Protein AF-A0AAD7Y592-F1 (afdb_monomer_lite)

Secondary structure (DSSP, 8-state):
-HHHHHIIIIIHHHHHHHHHHHHHHHHSPPPP--TTTS-TT---HHHHHHHHHHTTT--HHHHHHTT---

Sequence (70 aa):
MIASRTASFLVVPVTTAAGYATYVRTTAQPTPAYSHIMTQQGTDSQGRKEWHKVNNGIGLVDVGRSGGGL

Foldseek 3Di:
DVVVVCCVVPVVVVVVVVVVVVVCVVPDDDDPPPDVLDDPVHGDPVSQVVCCVVVVRDGPVNCVVVVVND

Radius of gyration: 19.63 Å; chains: 1; bounding box: 48×19×47 Å

Structure (mmCIF, N/CA/C/O backbone):
data_AF-A0AAD7Y592-F1
#
_entry.id   AF-A0AAD7Y592-F1
#
loop_
_atom_site.group_PDB
_atom_site.id
_atom_site.type_symbol
_atom_site.label_atom_id
_atom_site.label_alt_id
_atom_site.label_comp_id
_atom_site.label_asym_id
_atom_site.label_entity_id
_atom_site.label_seq_id
_atom_site.pdbx_PDB_ins_code
_atom_site.Cartn_x
_atom_site.Cartn_y
_atom_site.Cartn_z
_atom_site.occupancy
_atom_site.B_iso_or_equiv
_atom_site.auth_seq_id
_atom_site.auth_comp_id
_atom_site.auth_asym_id
_atom_site.auth_atom_id
_atom_site.pdbx_PDB_model_num
ATOM 1 N N . MET A 1 1 ? 27.584 -2.371 -32.212 1.00 52.75 1 MET A N 1
ATOM 2 C CA . MET A 1 1 ? 28.143 -1.797 -30.961 1.00 52.75 1 MET A CA 1
ATOM 3 C C . MET A 1 1 ? 27.315 -0.663 -30.330 1.00 52.75 1 MET A C 1
ATOM 5 O O . MET A 1 1 ? 27.531 -0.384 -29.159 1.00 52.75 1 MET A O 1
ATOM 9 N N . ILE A 1 2 ? 26.362 -0.025 -31.028 1.00 57.84 2 ILE A N 1
ATOM 10 C CA . ILE A 1 2 ? 25.546 1.078 -30.466 1.00 57.84 2 ILE A CA 1
ATOM 11 C C . ILE A 1 2 ? 24.497 0.571 -29.455 1.00 57.84 2 ILE A C 1
ATOM 13 O O . ILE A 1 2 ? 24.364 1.142 -28.378 1.00 57.84 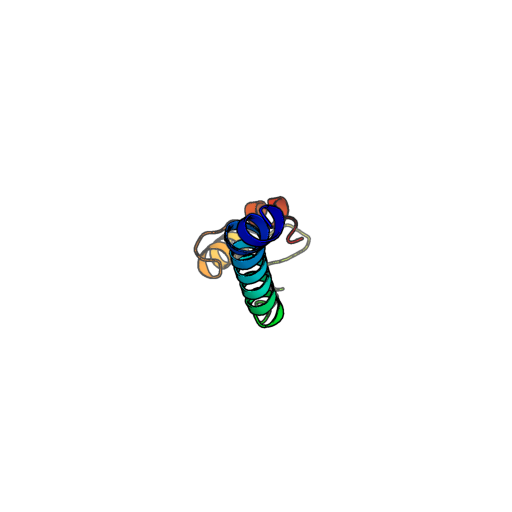2 ILE A O 1
ATOM 17 N N . ALA A 1 3 ? 23.840 -0.561 -29.741 1.00 59.50 3 ALA A N 1
ATOM 18 C CA . ALA A 1 3 ? 22.817 -1.153 -28.869 1.00 59.50 3 ALA A CA 1
ATOM 19 C C . ALA A 1 3 ? 23.314 -1.466 -27.442 1.00 59.50 3 ALA A C 1
ATOM 21 O O . ALA A 1 3 ? 22.576 -1.292 -26.476 1.00 59.50 3 ALA A O 1
ATOM 22 N N . SER A 1 4 ? 24.585 -1.861 -27.299 1.00 61.84 4 SER A N 1
ATOM 23 C CA . SER A 1 4 ? 25.179 -2.179 -25.994 1.00 61.84 4 SER A CA 1
ATOM 24 C C . SER A 1 4 ? 25.315 -0.943 -25.102 1.00 61.84 4 SER A C 1
ATOM 26 O O . SER A 1 4 ? 25.138 -1.041 -23.895 1.00 61.84 4 SER A O 1
ATOM 28 N N . ARG A 1 5 ? 25.581 0.233 -25.68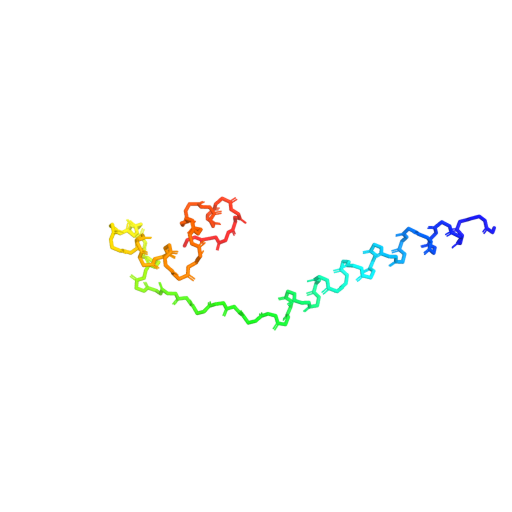9 1.00 61.25 5 ARG A N 1
ATOM 29 C CA . ARG A 1 5 ? 25.692 1.491 -24.937 1.00 61.25 5 ARG A CA 1
ATOM 30 C C . ARG A 1 5 ? 24.321 1.958 -24.455 1.00 61.25 5 ARG A C 1
ATOM 32 O O . ARG A 1 5 ? 24.177 2.30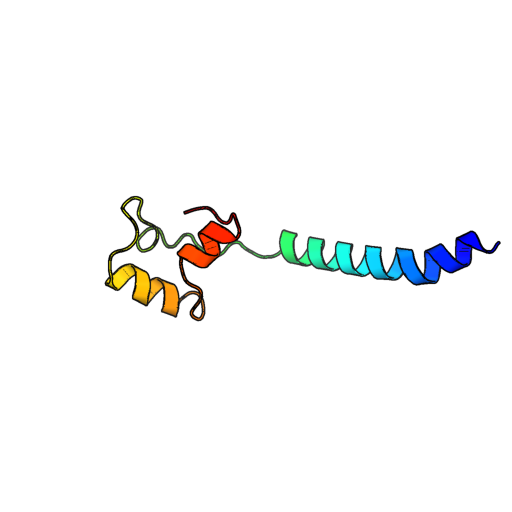8 -23.291 1.00 61.25 5 ARG A O 1
ATOM 39 N N . THR A 1 6 ? 23.302 1.894 -25.311 1.00 62.97 6 THR A N 1
ATOM 40 C CA . THR A 1 6 ? 21.923 2.257 -24.946 1.00 62.97 6 THR A CA 1
ATOM 41 C C . THR A 1 6 ? 21.369 1.358 -23.837 1.00 62.97 6 THR A C 1
ATOM 43 O O . THR A 1 6 ? 20.736 1.852 -22.905 1.00 62.97 6 THR A O 1
ATOM 46 N N . ALA A 1 7 ? 21.668 0.056 -23.879 1.00 62.53 7 ALA A N 1
ATOM 47 C CA . ALA A 1 7 ? 21.326 -0.867 -22.800 1.00 62.53 7 ALA A CA 1
ATOM 48 C C . ALA A 1 7 ? 21.997 -0.474 -21.468 1.00 62.53 7 ALA A C 1
ATOM 50 O O . ALA A 1 7 ? 21.335 -0.435 -20.433 1.00 62.53 7 ALA A O 1
ATOM 51 N N . SER A 1 8 ? 23.280 -0.103 -21.486 1.00 68.31 8 SER A N 1
ATOM 52 C CA . SER A 1 8 ? 23.997 0.316 -20.275 1.00 68.31 8 SER A CA 1
ATOM 53 C C . SER A 1 8 ? 23.504 1.644 -19.690 1.00 68.31 8 SER A C 1
ATOM 55 O O . SER A 1 8 ? 23.442 1.772 -18.472 1.00 68.31 8 SER A O 1
ATOM 57 N N . PHE A 1 9 ? 23.134 2.623 -20.523 1.00 74.62 9 PHE A N 1
ATOM 58 C CA . PHE A 1 9 ? 22.712 3.945 -20.037 1.00 74.62 9 PHE A CA 1
ATOM 59 C C . PHE A 1 9 ? 21.238 4.030 -19.633 1.00 74.62 9 PHE A C 1
ATOM 61 O O . PHE A 1 9 ? 20.891 4.900 -18.842 1.00 74.62 9 PHE A O 1
ATOM 68 N N . LEU A 1 10 ? 20.372 3.155 -20.155 1.00 75.06 10 LEU A N 1
ATOM 69 C CA . LEU A 1 10 ? 18.928 3.221 -19.895 1.00 75.06 10 LEU A CA 1
ATOM 70 C C . LEU A 1 10 ? 18.399 1.972 -19.195 1.00 75.06 10 LEU A C 1
ATOM 72 O O . LEU A 1 10 ? 17.727 2.078 -18.173 1.00 75.06 10 LEU A O 1
ATOM 76 N N . VAL A 1 11 ? 18.716 0.782 -19.706 1.00 80.81 11 VAL A N 1
ATOM 77 C CA . VAL A 1 11 ? 18.133 -0.463 -19.183 1.00 80.81 11 VAL A CA 1
ATOM 78 C C . VAL A 1 11 ? 18.693 -0.779 -17.802 1.00 80.81 11 VAL A C 1
ATOM 80 O O . VAL A 1 11 ? 17.925 -1.097 -16.899 1.00 80.81 11 VAL A O 1
ATOM 83 N N . VAL A 1 12 ? 20.003 -0.637 -17.597 1.00 84.56 12 VAL A N 1
ATOM 84 C CA . VAL A 1 12 ? 20.637 -0.917 -16.298 1.00 84.56 12 VAL A CA 1
ATOM 85 C C . VAL A 1 12 ? 20.086 -0.033 -15.169 1.00 84.56 12 VAL A C 1
ATOM 87 O O . VAL A 1 12 ? 19.616 -0.596 -14.185 1.00 84.56 12 VAL A O 1
ATOM 90 N N . PRO A 1 13 ? 20.059 1.313 -15.254 1.00 84.06 13 PRO A N 1
ATOM 91 C CA . PRO A 1 13 ? 19.530 2.117 -14.151 1.00 84.06 13 PRO A CA 1
ATOM 92 C C . PRO A 1 13 ? 18.037 1.870 -13.901 1.00 84.06 13 PRO A C 1
ATOM 94 O O . PRO A 1 13 ? 17.623 1.799 -12.745 1.00 84.06 13 PRO A O 1
ATOM 97 N N . VAL A 1 14 ? 17.235 1.670 -14.954 1.00 88.38 14 VAL A N 1
ATOM 98 C CA . VAL A 1 14 ? 15.798 1.383 -14.811 1.00 88.38 14 VAL A CA 1
ATOM 99 C C . VAL A 1 14 ? 15.568 0.030 -14.138 1.00 88.38 14 VAL A C 1
ATOM 101 O O . VAL A 1 14 ? 14.786 -0.061 -13.193 1.00 88.38 14 VAL A O 1
ATOM 104 N N . THR A 1 15 ? 16.263 -1.017 -14.583 1.00 88.50 15 THR A N 1
ATOM 105 C CA . THR A 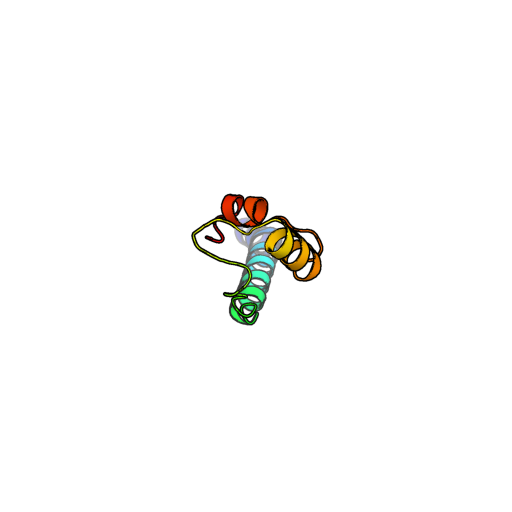1 15 ? 16.126 -2.363 -14.003 1.00 88.50 15 THR A CA 1
ATOM 106 C C . THR A 1 15 ? 16.651 -2.421 -12.573 1.00 88.50 15 THR A C 1
ATOM 108 O O . THR A 1 15 ? 16.002 -3.027 -11.725 1.00 88.50 15 THR A O 1
ATOM 111 N N . THR A 1 16 ? 17.747 -1.723 -12.264 1.00 90.81 16 THR A N 1
ATOM 112 C CA . THR A 1 16 ? 18.258 -1.599 -10.892 1.00 90.81 16 THR A CA 1
ATOM 113 C C . THR A 1 16 ? 17.261 -0.879 -9.985 1.00 90.81 16 THR A C 1
ATOM 115 O O . THR A 1 16 ? 16.968 -1.371 -8.897 1.00 90.81 16 THR A O 1
ATOM 118 N N . ALA A 1 17 ? 16.687 0.248 -10.423 1.00 91.25 17 ALA A N 1
ATOM 119 C CA . ALA A 1 17 ? 15.699 0.984 -9.633 1.00 91.25 17 ALA A CA 1
ATOM 120 C C . ALA A 1 17 ? 14.422 0.160 -9.397 1.00 91.25 17 ALA A C 1
ATOM 122 O O . ALA A 1 17 ? 13.935 0.077 -8.269 1.00 91.25 17 ALA A O 1
ATOM 123 N N . ALA A 1 18 ? 13.909 -0.499 -10.440 1.00 91.69 18 ALA A N 1
ATOM 124 C CA . ALA A 1 18 ? 12.742 -1.370 -10.336 1.00 91.69 18 ALA A CA 1
ATOM 125 C C . ALA A 1 18 ? 13.011 -2.592 -9.441 1.00 91.69 18 ALA A C 1
ATOM 127 O O . ALA A 1 18 ? 12.170 -2.956 -8.615 1.00 91.69 18 ALA A O 1
ATOM 128 N N . GLY A 1 19 ? 14.194 -3.200 -9.564 1.00 93.56 19 GLY A N 1
ATOM 129 C CA . GLY A 1 19 ? 14.629 -4.319 -8.733 1.00 93.56 19 GLY A CA 1
ATOM 130 C C . GLY A 1 19 ? 14.741 -3.928 -7.262 1.00 93.56 19 GLY A C 1
ATOM 131 O O . GLY A 1 19 ? 14.200 -4.621 -6.404 1.00 93.56 19 GLY A O 1
ATOM 132 N N . TYR A 1 20 ? 15.348 -2.777 -6.969 1.00 92.12 20 TYR A N 1
ATOM 133 C CA . TYR A 1 20 ? 15.438 -2.251 -5.607 1.00 92.12 20 TYR A CA 1
ATOM 134 C C . TYR A 1 20 ? 14.055 -1.956 -5.012 1.00 92.12 20 TYR A C 1
ATOM 136 O O . TYR A 1 20 ? 13.754 -2.392 -3.903 1.00 92.12 20 TYR A O 1
ATOM 144 N N . ALA A 1 21 ? 13.178 -1.283 -5.762 1.00 89.44 21 ALA A N 1
ATOM 145 C CA . ALA A 1 21 ? 11.812 -1.014 -5.317 1.00 89.44 21 ALA A CA 1
ATOM 146 C C . ALA A 1 21 ? 11.029 -2.309 -5.041 1.00 89.44 21 ALA A C 1
ATOM 148 O O . ALA A 1 21 ? 10.284 -2.392 -4.064 1.00 89.44 21 ALA A O 1
ATOM 149 N N . THR A 1 22 ? 11.225 -3.334 -5.875 1.00 89.88 22 THR A N 1
ATOM 150 C CA . THR A 1 22 ? 10.624 -4.658 -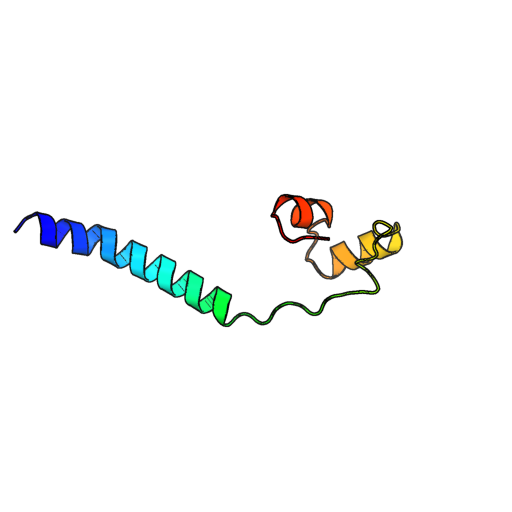5.678 1.00 89.88 22 THR A CA 1
ATOM 151 C C . THR A 1 22 ? 11.166 -5.313 -4.414 1.00 89.88 22 THR A C 1
ATOM 153 O O . THR A 1 22 ? 10.378 -5.744 -3.581 1.00 89.88 22 THR A O 1
ATOM 156 N N . TYR A 1 23 ? 12.486 -5.311 -4.215 1.00 91.25 23 TYR A N 1
ATOM 157 C CA . TYR A 1 23 ? 13.121 -5.863 -3.019 1.00 91.25 23 TYR A CA 1
ATOM 158 C C . TYR A 1 23 ? 12.593 -5.215 -1.730 1.00 91.25 23 TYR A C 1
ATOM 160 O O . TYR A 1 23 ? 12.174 -5.916 -0.804 1.00 91.25 23 TYR A O 1
ATOM 168 N N . VAL A 1 24 ? 12.531 -3.880 -1.690 1.00 88.50 24 VAL A N 1
ATOM 169 C CA . VAL A 1 24 ? 11.979 -3.136 -0.548 1.00 88.50 24 VAL A CA 1
ATOM 170 C C . VAL A 1 24 ? 10.526 -3.535 -0.292 1.00 88.50 24 VAL A C 1
ATOM 172 O O . VAL A 1 24 ? 10.170 -3.830 0.843 1.00 88.50 24 VAL A O 1
ATOM 175 N N . ARG A 1 25 ? 9.687 -3.626 -1.333 1.00 83.94 25 ARG A N 1
ATOM 176 C CA . ARG A 1 25 ? 8.291 -4.075 -1.180 1.00 83.94 25 ARG A CA 1
ATOM 177 C C . ARG A 1 25 ? 8.182 -5.512 -0.674 1.00 83.94 25 ARG A C 1
ATOM 179 O O . ARG A 1 25 ? 7.323 -5.780 0.152 1.00 83.94 25 ARG A O 1
ATOM 186 N N . THR A 1 26 ? 9.036 -6.422 -1.144 1.00 82.62 26 THR A N 1
ATOM 187 C CA . THR A 1 26 ? 9.005 -7.837 -0.727 1.00 82.62 26 THR A CA 1
ATOM 188 C C . THR A 1 26 ? 9.484 -8.061 0.704 1.00 82.62 26 THR A C 1
ATOM 190 O O . THR A 1 26 ? 9.128 -9.063 1.313 1.00 82.62 26 THR A O 1
ATOM 193 N N . THR A 1 27 ? 10.296 -7.146 1.237 1.00 85.06 27 THR A N 1
ATOM 194 C CA . THR A 1 27 ? 10.857 -7.233 2.595 1.00 85.06 27 THR A CA 1
ATOM 195 C C . THR A 1 27 ? 10.136 -6.336 3.601 1.00 85.06 27 THR A C 1
ATOM 197 O O . THR A 1 27 ? 10.335 -6.481 4.807 1.00 85.06 27 THR A O 1
ATOM 200 N N . ALA A 1 28 ? 9.268 -5.438 3.130 1.00 80.19 28 ALA A N 1
ATOM 201 C CA . ALA A 1 28 ? 8.390 -4.653 3.980 1.00 80.19 28 ALA A CA 1
ATOM 202 C C . ALA A 1 28 ? 7.378 -5.570 4.679 1.00 80.19 28 ALA A C 1
ATOM 204 O O . ALA A 1 28 ? 6.634 -6.310 4.035 1.00 80.19 28 ALA A O 1
ATOM 205 N N . GLN A 1 29 ? 7.335 -5.507 6.010 1.00 77.69 29 GLN A N 1
ATOM 206 C CA . GLN A 1 29 ? 6.301 -6.201 6.768 1.00 77.69 29 GLN A CA 1
ATOM 207 C C . GLN A 1 29 ? 4.952 -5.511 6.529 1.00 77.69 29 GLN A C 1
ATOM 209 O O . GLN A 1 29 ? 4.881 -4.282 6.631 1.00 77.69 29 GLN A O 1
ATOM 214 N N . PRO A 1 30 ? 3.883 -6.267 6.223 1.00 69.25 30 PRO A N 1
ATOM 215 C CA . PRO A 1 30 ? 2.553 -5.688 6.138 1.00 69.25 30 PRO A CA 1
ATOM 216 C C . PRO A 1 30 ? 2.169 -5.096 7.496 1.00 69.25 30 PRO A C 1
ATOM 218 O O . PRO A 1 30 ? 2.423 -5.692 8.546 1.00 69.25 30 PRO A O 1
ATOM 221 N N . THR A 1 31 ? 1.556 -3.913 7.479 1.00 68.31 31 THR A N 1
ATOM 222 C CA . THR A 1 31 ? 1.005 -3.307 8.692 1.00 68.31 31 THR A CA 1
ATOM 223 C C . THR A 1 31 ? -0.042 -4.250 9.292 1.00 68.31 31 THR A C 1
ATOM 225 O O . THR A 1 31 ? -0.830 -4.829 8.538 1.00 68.31 31 THR A O 1
ATOM 228 N N . PRO A 1 32 ? -0.077 -4.421 10.627 1.00 69.31 32 PRO A N 1
ATOM 229 C CA . PRO A 1 32 ? -1.112 -5.211 11.276 1.00 69.31 32 PRO A CA 1
ATOM 230 C C . PRO A 1 32 ? -2.500 -4.752 10.831 1.00 69.31 32 PRO A C 1
ATOM 232 O O . PRO A 1 32 ? -2.793 -3.556 10.830 1.00 69.31 32 PRO A O 1
ATOM 235 N N . ALA A 1 33 ? -3.359 -5.703 10.462 1.00 67.69 33 ALA A N 1
ATOM 236 C CA . ALA A 1 33 ? -4.742 -5.394 10.141 1.00 67.69 33 ALA A CA 1
ATOM 237 C C . ALA A 1 33 ? -5.430 -4.857 11.404 1.00 67.69 33 ALA A C 1
ATOM 239 O O . ALA A 1 33 ? -5.647 -5.593 12.370 1.00 67.69 33 ALA A O 1
ATOM 240 N N . TYR A 1 34 ? -5.767 -3.567 11.410 1.00 72.62 34 TYR A N 1
ATOM 241 C CA . TYR A 1 34 ? -6.538 -2.947 12.483 1.00 72.62 34 TYR A CA 1
ATOM 242 C C . TYR A 1 34 ? -8.006 -3.362 12.351 1.00 72.62 34 TYR A C 1
ATOM 244 O O . TYR A 1 34 ? -8.847 -2.563 11.959 1.00 72.62 34 TYR A O 1
ATOM 252 N N . SER A 1 35 ? -8.321 -4.622 12.653 1.00 70.12 35 SER A N 1
ATOM 253 C CA . SER A 1 35 ? -9.654 -5.219 12.466 1.00 70.12 35 SER A CA 1
ATOM 254 C C . SER A 1 35 ? -10.775 -4.511 13.236 1.00 70.12 35 SER A C 1
ATOM 256 O O . SER A 1 35 ? -11.919 -4.522 12.796 1.00 70.12 35 SER A O 1
ATOM 258 N N . HIS A 1 36 ? -10.457 -3.848 14.354 1.00 70.31 36 HIS A N 1
ATOM 259 C CA . HIS A 1 36 ? -11.404 -3.000 15.091 1.00 70.31 36 HIS A CA 1
ATOM 260 C C . HIS A 1 36 ? -11.716 -1.678 14.373 1.00 70.31 36 HIS A C 1
ATOM 262 O O . HIS A 1 36 ? -12.755 -1.076 14.621 1.00 70.31 36 HIS A O 1
ATOM 268 N N . ILE A 1 37 ? -10.827 -1.240 13.479 1.00 70.88 37 ILE A N 1
ATOM 269 C CA . ILE A 1 37 ? -11.000 -0.060 12.635 1.00 70.88 37 ILE A CA 1
ATOM 270 C C . ILE A 1 37 ? -11.621 -0.495 11.302 1.00 70.88 37 ILE A C 1
ATOM 272 O O . ILE A 1 37 ? -12.647 0.026 10.898 1.00 70.88 37 ILE A O 1
ATOM 276 N N . MET A 1 38 ? -11.070 -1.494 10.617 1.00 66.19 38 MET A N 1
ATOM 277 C CA . MET A 1 38 ? -11.544 -1.953 9.306 1.00 66.19 38 MET A CA 1
ATOM 278 C C . MET A 1 38 ? -12.723 -2.931 9.447 1.00 66.19 38 MET A C 1
ATOM 280 O O . MET A 1 38 ? -12.559 -4.145 9.360 1.00 66.19 38 MET A O 1
ATOM 284 N N . THR A 1 39 ? -13.923 -2.402 9.700 1.00 65.06 39 THR A N 1
ATOM 285 C CA . THR A 1 39 ? -15.166 -3.188 9.791 1.00 65.06 39 THR A CA 1
ATOM 286 C C . THR A 1 39 ? -15.984 -3.127 8.494 1.00 65.06 39 THR A C 1
ATOM 288 O O . THR A 1 39 ? -16.025 -2.098 7.815 1.00 65.06 39 THR A O 1
ATOM 291 N N . GLN A 1 40 ? -16.695 -4.219 8.167 1.00 56.31 40 GLN A N 1
ATOM 292 C CA . GLN A 1 40 ? -17.530 -4.352 6.954 1.00 56.31 40 GLN A CA 1
ATOM 293 C C . GLN A 1 40 ? -18.613 -3.270 6.805 1.00 56.31 40 GLN A C 1
ATOM 295 O O . GLN A 1 40 ? -19.075 -3.009 5.699 1.00 56.31 40 GLN A O 1
ATOM 300 N N . GLN A 1 41 ? -19.029 -2.638 7.903 1.00 56.97 41 GLN A N 1
ATOM 301 C CA . GLN A 1 41 ? -20.060 -1.596 7.901 1.00 56.97 41 GLN A CA 1
ATOM 302 C C . GLN A 1 41 ? -19.507 -0.197 7.596 1.00 56.97 41 GLN A C 1
ATOM 304 O O . GLN A 1 41 ? -20.265 0.767 7.590 1.00 56.97 41 GLN A O 1
ATOM 309 N N . GLY A 1 42 ? -18.211 -0.090 7.282 1.00 57.41 42 GLY A N 1
ATOM 310 C CA . GLY A 1 42 ? -17.570 1.168 6.936 1.00 57.41 42 GLY A CA 1
ATOM 311 C C . GLY A 1 42 ? -17.468 2.064 8.160 1.00 57.41 42 GLY A C 1
ATOM 312 O O . GLY A 1 42 ? -18.360 2.871 8.397 1.00 57.41 42 GLY A O 1
ATOM 313 N N . THR A 1 43 ? -16.372 1.893 8.911 1.00 65.56 43 THR A N 1
ATOM 314 C CA . THR A 1 43 ? -15.894 2.755 10.015 1.00 65.56 43 THR A CA 1
ATOM 315 C C . THR A 1 43 ? -16.829 3.895 10.401 1.00 65.56 43 THR A C 1
ATOM 317 O O . THR A 1 43 ? -16.993 4.887 9.673 1.00 65.56 43 THR A O 1
ATOM 320 N N . ASP A 1 44 ? -17.383 3.795 11.602 1.00 75.06 44 ASP A N 1
ATOM 321 C CA . ASP A 1 44 ? -18.008 4.928 12.262 1.00 75.06 44 ASP A CA 1
ATOM 322 C C . ASP A 1 44 ? -17.038 6.129 12.382 1.00 75.06 44 ASP A C 1
ATOM 324 O O . ASP A 1 44 ? -15.856 6.095 12.011 1.00 75.06 44 ASP A O 1
ATOM 328 N N . SER A 1 45 ? -17.551 7.253 12.877 1.00 77.81 45 SER A N 1
ATOM 329 C CA . SER A 1 45 ? -16.768 8.487 12.992 1.00 77.81 45 SER A CA 1
ATOM 330 C C . SER A 1 45 ? -15.537 8.347 13.899 1.00 77.81 45 SER A C 1
ATOM 332 O O . SER A 1 45 ? -14.588 9.120 13.741 1.00 77.81 45 SER A O 1
ATOM 334 N N . GLN A 1 46 ? -15.523 7.375 14.814 1.00 79.06 46 GLN A N 1
ATOM 335 C CA . GLN A 1 46 ? -14.398 7.101 15.699 1.00 79.06 46 GLN A CA 1
ATOM 336 C C . GLN A 1 46 ? -13.332 6.266 14.983 1.00 79.06 46 GLN A C 1
ATOM 338 O O . GLN A 1 46 ? -12.174 6.682 14.944 1.00 79.06 46 GLN A O 1
ATOM 343 N N . GLY A 1 47 ? -13.727 5.194 14.296 1.00 79.25 47 GLY A N 1
ATOM 344 C CA . GLY A 1 47 ? -12.843 4.386 13.461 1.00 79.25 47 GLY A CA 1
ATOM 345 C C . GLY A 1 47 ? -12.167 5.205 12.358 1.00 79.25 47 GLY A C 1
ATOM 346 O O . GLY A 1 47 ? -10.974 5.048 12.118 1.00 79.25 47 GLY A O 1
ATOM 347 N N . ARG A 1 48 ? -12.859 6.177 11.743 1.00 79.06 48 ARG A N 1
ATOM 348 C CA . ARG A 1 48 ? -12.222 7.090 10.765 1.00 79.06 48 ARG A CA 1
ATOM 349 C C . ARG A 1 48 ? -11.150 7.980 11.390 1.00 79.06 48 ARG A C 1
ATOM 351 O O . ARG A 1 48 ? -10.120 8.220 10.763 1.00 79.06 48 ARG A O 1
ATOM 358 N N . LYS A 1 49 ? -11.374 8.483 12.607 1.00 81.19 49 LYS A N 1
ATOM 359 C CA . LYS A 1 49 ? -10.388 9.313 13.321 1.00 81.19 49 LYS A CA 1
ATOM 360 C C . LYS A 1 49 ? -9.169 8.493 13.729 1.00 81.19 49 LYS A C 1
ATOM 362 O O . LYS A 1 49 ? -8.043 8.952 13.549 1.00 81.19 49 LYS A O 1
ATOM 367 N N . GLU A 1 50 ? -9.389 7.288 14.244 1.00 81.44 50 GLU A N 1
ATOM 368 C CA . GLU A 1 50 ? -8.309 6.370 14.603 1.00 81.44 50 GLU A CA 1
ATOM 369 C C . GLU A 1 50 ? -7.512 5.947 13.371 1.00 81.44 50 GLU A C 1
ATOM 371 O O . GLU A 1 50 ? -6.286 6.021 13.395 1.00 81.44 50 GLU A O 1
ATOM 376 N N . TRP A 1 51 ? -8.191 5.643 12.262 1.00 80.12 51 TRP A N 1
ATOM 377 C CA . TRP A 1 51 ? -7.560 5.372 10.975 1.00 80.12 51 TRP A CA 1
ATOM 378 C C . TRP A 1 51 ? -6.644 6.514 10.522 1.00 80.12 51 TRP A C 1
ATOM 380 O O . TRP A 1 51 ? -5.472 6.284 10.231 1.00 80.12 51 TRP A O 1
ATOM 390 N N . HIS A 1 52 ? -7.147 7.754 10.501 1.00 82.56 52 HIS A N 1
ATOM 391 C CA . HIS A 1 52 ? -6.340 8.920 10.130 1.00 82.56 52 HIS A CA 1
ATOM 392 C C . HIS A 1 52 ? -5.117 9.082 11.041 1.00 82.56 52 HIS A C 1
ATOM 394 O O . HIS A 1 52 ? -4.053 9.479 10.570 1.00 82.56 52 HIS A O 1
ATOM 400 N N . LYS A 1 53 ? -5.244 8.761 12.334 1.00 83.75 53 LYS A N 1
ATOM 401 C CA . LYS A 1 53 ? -4.137 8.839 13.292 1.00 83.75 53 LYS A CA 1
ATOM 402 C C . LYS A 1 53 ? -3.056 7.793 13.012 1.00 83.75 53 LYS A C 1
ATOM 404 O O . LYS A 1 53 ? -1.879 8.132 13.074 1.00 83.75 53 LYS A O 1
ATOM 409 N N . VAL A 1 54 ? -3.433 6.548 12.711 1.00 81.06 54 VAL A N 1
ATOM 410 C CA . VAL A 1 54 ? -2.463 5.462 12.464 1.00 81.06 54 VAL A CA 1
ATOM 411 C C . VAL A 1 54 ? -1.887 5.477 11.045 1.00 81.06 54 VAL A C 1
ATOM 413 O O . VAL A 1 54 ? -0.755 5.049 10.854 1.00 81.06 54 VAL A O 1
ATOM 416 N N . ASN A 1 55 ? -2.615 6.017 10.062 1.00 77.00 55 ASN A N 1
ATOM 417 C CA . ASN A 1 55 ? -2.199 6.072 8.654 1.00 77.00 55 ASN A CA 1
ATOM 418 C C . ASN A 1 55 ? -1.740 7.462 8.194 1.00 77.00 55 ASN A C 1
ATOM 420 O O . ASN A 1 55 ? -1.881 7.805 7.022 1.00 77.00 55 ASN A O 1
ATOM 424 N N . ASN A 1 56 ? -1.189 8.280 9.098 1.00 82.12 56 ASN A N 1
ATOM 425 C CA . ASN A 1 56 ? -0.604 9.590 8.768 1.00 82.12 56 ASN A CA 1
ATOM 426 C C . ASN A 1 56 ? -1.540 10.508 7.957 1.00 82.12 56 ASN A C 1
ATOM 428 O O . ASN A 1 56 ? -1.107 11.251 7.079 1.00 82.12 56 ASN A O 1
ATOM 432 N N . GLY A 1 57 ? -2.839 10.445 8.235 1.00 80.75 57 GLY A N 1
ATOM 433 C CA . GLY A 1 57 ? -3.846 11.262 7.575 1.00 80.75 57 GLY A CA 1
ATOM 434 C C . GLY A 1 57 ? -4.385 10.715 6.249 1.00 80.75 57 GLY A C 1
ATOM 435 O O . GLY A 1 57 ? -5.222 11.384 5.650 1.00 80.75 57 GLY A O 1
ATOM 436 N N . ILE A 1 58 ? -3.965 9.530 5.797 1.00 76.88 58 ILE A N 1
ATOM 437 C CA . ILE A 1 58 ? -4.545 8.867 4.617 1.00 76.88 58 ILE A CA 1
ATOM 438 C C . ILE A 1 58 ? -5.960 8.398 4.963 1.00 76.88 58 ILE A C 1
ATOM 440 O O . ILE A 1 58 ? -6.153 7.787 6.011 1.00 76.88 58 ILE A O 1
ATOM 444 N N . GLY A 1 59 ? -6.949 8.648 4.102 1.00 75.44 59 GLY A N 1
ATOM 445 C CA . GLY A 1 59 ? -8.320 8.183 4.309 1.00 75.44 59 GLY A CA 1
ATOM 446 C C . GLY A 1 59 ? -8.531 6.729 3.867 1.00 75.44 59 GLY A C 1
ATOM 447 O O . GLY A 1 59 ? -7.867 6.235 2.959 1.00 75.44 59 GLY A O 1
ATOM 448 N N . LEU A 1 60 ? -9.510 6.036 4.459 1.00 70.56 60 LEU A N 1
ATOM 449 C CA . LEU A 1 60 ? -9.887 4.668 4.047 1.00 70.56 60 LEU A CA 1
ATOM 450 C C . LEU A 1 60 ? -10.311 4.590 2.573 1.00 70.56 60 LEU A C 1
ATOM 452 O O . LEU A 1 60 ? -10.037 3.611 1.883 1.00 70.56 60 LEU A O 1
ATOM 456 N N . VAL A 1 61 ? -10.944 5.654 2.075 1.00 68.62 61 VAL A N 1
ATOM 457 C CA . VAL A 1 61 ? -11.348 5.783 0.669 1.00 68.62 61 VAL A CA 1
ATOM 458 C C . VAL A 1 61 ? -10.130 5.833 -0.258 1.00 68.62 61 VAL A C 1
ATOM 460 O O . VAL A 1 61 ? -10.172 5.261 -1.346 1.00 68.62 61 VAL A O 1
ATOM 463 N N . ASP A 1 62 ? -9.030 6.456 0.169 1.00 68.06 62 ASP A N 1
ATOM 464 C CA . ASP A 1 62 ? -7.804 6.563 -0.631 1.00 68.06 62 ASP A CA 1
ATOM 465 C C . ASP A 1 62 ? -7.106 5.203 -0.773 1.00 68.06 62 ASP A C 1
ATOM 467 O O . ASP A 1 62 ? -6.567 4.879 -1.835 1.00 68.06 62 ASP A O 1
ATOM 471 N N . VAL A 1 63 ? -7.192 4.362 0.263 1.00 67.06 63 VAL A N 1
ATOM 472 C CA . VAL A 1 63 ? -6.713 2.972 0.221 1.00 67.06 63 VAL A CA 1
ATOM 473 C C . VAL A 1 63 ? -7.572 2.114 -0.703 1.00 67.06 63 VAL A C 1
ATOM 475 O O . VAL A 1 63 ? -7.028 1.419 -1.564 1.00 67.06 63 VAL A O 1
ATOM 478 N N . GLY A 1 64 ? -8.902 2.227 -0.613 1.00 65.44 64 GLY A N 1
ATOM 479 C CA . GLY A 1 64 ? -9.819 1.546 -1.532 1.00 65.44 64 GLY A CA 1
ATOM 480 C C . GLY A 1 64 ? -9.584 1.937 -2.998 1.00 65.44 64 GLY A C 1
ATOM 481 O O . GLY A 1 64 ? -9.501 1.069 -3.865 1.00 65.44 64 GLY A O 1
ATOM 482 N N . ARG A 1 65 ? -9.376 3.231 -3.280 1.00 65.19 65 ARG A N 1
ATOM 483 C CA . ARG A 1 65 ? -9.039 3.733 -4.628 1.00 65.19 65 ARG A CA 1
ATOM 484 C C . ARG A 1 65 ? -7.693 3.232 -5.147 1.00 65.19 65 ARG A C 1
ATOM 486 O O . ARG A 1 65 ? -7.530 3.107 -6.357 1.00 65.19 65 ARG A O 1
ATOM 493 N N . SER A 1 66 ? -6.754 2.938 -4.253 1.00 62.16 66 SER A N 1
ATOM 494 C CA . SER A 1 66 ? -5.436 2.393 -4.596 1.00 62.16 66 SER A CA 1
ATOM 495 C C . SER A 1 66 ? -5.448 0.871 -4.794 1.00 62.16 66 SER A C 1
ATOM 497 O O . SER A 1 66 ? -4.395 0.278 -5.012 1.00 62.16 66 SER A O 1
ATOM 499 N N . GLY A 1 67 ? -6.622 0.228 -4.714 1.00 61.59 67 GLY A N 1
ATOM 500 C CA . GLY A 1 67 ? -6.757 -1.225 -4.827 1.00 61.59 67 GLY A CA 1
ATOM 501 C C . GLY A 1 67 ? -6.319 -1.984 -3.573 1.00 61.59 67 GLY A C 1
ATOM 502 O O . GLY A 1 67 ? -6.093 -3.186 -3.646 1.00 61.59 67 GLY A O 1
ATOM 503 N N . GLY A 1 68 ? -6.197 -1.303 -2.428 1.00 61.56 68 GLY A N 1
ATOM 504 C CA . GLY A 1 68 ? -5.758 -1.910 -1.168 1.00 61.56 68 GLY A CA 1
ATOM 505 C C . GLY A 1 68 ? -6.781 -2.843 -0.514 1.00 61.56 68 GLY A C 1
ATOM 506 O O . GLY A 1 68 ? -6.420 -3.551 0.420 1.00 61.56 68 GLY A O 1
ATOM 507 N N . GLY A 1 69 ? -8.024 -2.867 -1.012 1.00 55.25 69 GLY A N 1
ATOM 508 C CA . GLY A 1 69 ? -9.138 -3.569 -0.373 1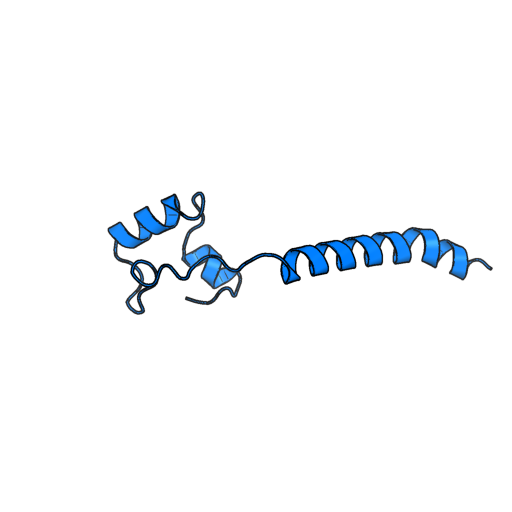.00 55.25 69 GLY A CA 1
ATOM 509 C C . GLY A 1 69 ? -9.564 -2.895 0.937 1.00 55.25 69 GLY A C 1
ATOM 510 O O . GLY A 1 69 ? -8.748 -2.310 1.648 1.00 55.25 69 GLY A O 1
ATOM 511 N N . LEU A 1 70 ? -10.863 -2.934 1.230 1.00 54.19 70 LEU A N 1
ATOM 512 C CA . LEU A 1 70 ? -11.378 -2.738 2.587 1.00 54.19 70 LEU A CA 1
ATOM 513 C C . LEU A 1 70 ? -11.674 -4.108 3.187 1.00 54.19 70 LEU A C 1
ATOM 515 O O . LEU A 1 70 ? -12.192 -4.957 2.425 1.00 54.19 70 LEU A O 1
#

pLDDT: mean 74.13, std 10.99, range [52.75, 93.56]

Organism: NCBI:txid688661